Protein AF-A0A7C9CU55-F1 (afdb_monomer)

Radius of gyration: 25.23 Å; Cα contacts (8 Å, |Δi|>4): 53; chains: 1; bounding box: 34×39×75 Å

Structure (mmCIF, N/CA/C/O backbone):
data_AF-A0A7C9CU55-F1
#
_entry.id   AF-A0A7C9CU55-F1
#
loop_
_atom_site.group_PDB
_atom_site.id
_atom_site.type_symbol
_atom_site.label_atom_id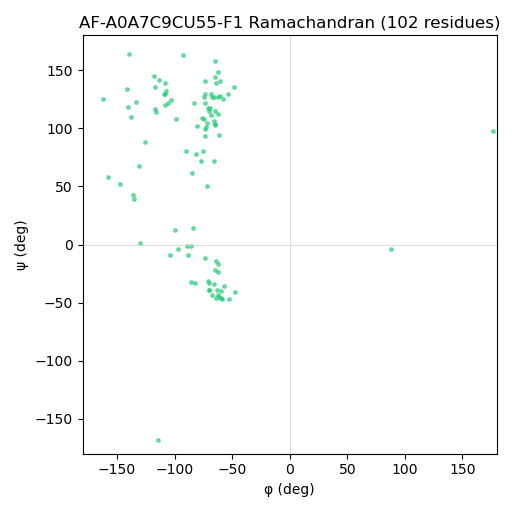
_atom_site.label_alt_id
_atom_site.label_comp_id
_atom_site.label_asym_id
_atom_site.label_entity_id
_atom_site.label_seq_id
_atom_site.pdbx_PDB_ins_code
_atom_site.Cartn_x
_atom_site.Cartn_y
_atom_site.Cartn_z
_atom_site.occupancy
_atom_site.B_iso_or_equiv
_atom_site.auth_seq_id
_atom_site.auth_comp_id
_atom_site.auth_asym_id
_atom_site.auth_atom_id
_atom_site.pdbx_PDB_model_num
ATOM 1 N N . LEU A 1 1 ? 3.688 19.192 -21.013 1.00 47.16 1 LEU A N 1
ATOM 2 C CA . LEU A 1 1 ? 3.707 18.083 -20.033 1.00 47.16 1 LEU A CA 1
ATOM 3 C C . LEU A 1 1 ? 4.562 18.507 -18.833 1.00 47.16 1 LEU A C 1
ATOM 5 O O . LEU A 1 1 ? 5.674 18.043 -18.668 1.00 47.16 1 LEU A O 1
ATOM 9 N N . LEU A 1 2 ? 4.086 19.498 -18.069 1.00 40.38 2 LEU A N 1
ATOM 10 C CA . LEU A 1 2 ? 4.814 20.139 -16.958 1.00 40.38 2 LEU A CA 1
ATOM 11 C C . LEU A 1 2 ? 3.812 20.564 -15.864 1.00 40.38 2 LEU A C 1
ATOM 13 O O . LEU A 1 2 ? 3.744 21.725 -15.485 1.00 40.38 2 LEU A O 1
ATOM 17 N N . ILE A 1 3 ? 2.962 19.639 -15.403 1.00 49.44 3 ILE A N 1
ATOM 18 C CA . ILE A 1 3 ? 2.002 19.909 -14.309 1.00 49.44 3 ILE A CA 1
ATOM 19 C C . ILE A 1 3 ? 1.982 18.742 -13.309 1.00 49.44 3 ILE A C 1
ATOM 21 O O . ILE A 1 3 ? 0.929 18.290 -12.885 1.00 49.44 3 ILE A O 1
ATOM 25 N N . PHE A 1 4 ? 3.151 18.208 -12.947 1.00 45.31 4 PHE A N 1
ATOM 26 C CA . PHE A 1 4 ? 3.226 17.163 -11.912 1.00 45.31 4 PHE A CA 1
ATOM 27 C C . PHE A 1 4 ? 4.259 17.416 -10.807 1.00 45.31 4 PHE A C 1
ATOM 29 O O . PHE A 1 4 ? 4.365 16.610 -9.892 1.00 45.31 4 PHE A O 1
ATOM 36 N N . PHE A 1 5 ? 4.981 18.543 -10.822 1.00 46.88 5 PHE A N 1
ATOM 37 C CA . PHE A 1 5 ? 6.149 18.718 -9.947 1.00 46.88 5 PHE A CA 1
ATOM 38 C C . PHE A 1 5 ? 5.946 19.540 -8.662 1.00 46.88 5 PHE A C 1
ATOM 40 O O . PHE A 1 5 ? 6.926 19.877 -8.005 1.00 46.88 5 PHE A O 1
ATOM 47 N N . THR A 1 6 ? 4.718 19.852 -8.238 1.00 49.09 6 THR A N 1
ATOM 48 C CA . THR A 1 6 ? 4.510 20.691 -7.037 1.00 49.09 6 THR A CA 1
ATOM 49 C C . THR A 1 6 ? 3.499 20.107 -6.055 1.00 49.09 6 THR A C 1
ATOM 51 O O . THR A 1 6 ? 2.441 20.684 -5.832 1.00 49.09 6 THR A O 1
ATOM 54 N N . LEU A 1 7 ? 3.835 18.980 -5.425 1.00 52.06 7 LEU A N 1
ATOM 55 C CA . LEU A 1 7 ? 3.203 18.547 -4.166 1.00 52.06 7 LEU A CA 1
ATOM 56 C C . LEU A 1 7 ? 4.245 18.042 -3.154 1.00 52.06 7 LEU A C 1
ATOM 58 O O . LEU A 1 7 ? 4.013 17.090 -2.416 1.00 52.06 7 LEU A O 1
ATOM 62 N N . LEU A 1 8 ? 5.403 18.703 -3.089 1.00 54.56 8 LEU A N 1
ATOM 63 C CA . LEU A 1 8 ? 6.389 18.471 -2.038 1.00 54.56 8 LEU A CA 1
ATOM 64 C C . LEU A 1 8 ? 6.740 19.791 -1.355 1.00 54.56 8 LEU A C 1
ATOM 66 O O . LEU A 1 8 ? 7.670 20.455 -1.777 1.00 54.56 8 LEU A O 1
ATOM 70 N N . THR A 1 9 ? 5.973 20.155 -0.323 1.00 48.66 9 THR A N 1
ATOM 71 C CA . THR A 1 9 ? 6.459 20.770 0.931 1.00 48.66 9 THR A CA 1
ATOM 72 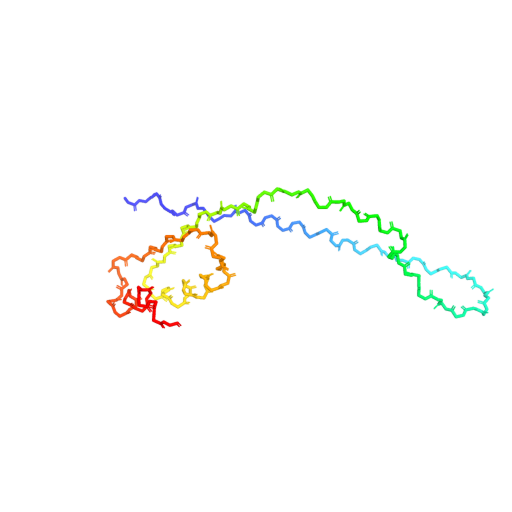C C . THR A 1 9 ? 5.266 21.121 1.817 1.00 48.66 9 THR A C 1
ATOM 74 O O . THR A 1 9 ? 4.665 22.176 1.652 1.00 48.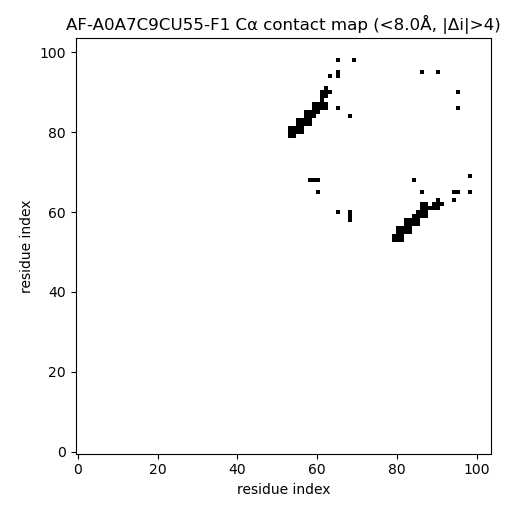66 9 THR A O 1
ATOM 77 N N . CYS A 1 10 ? 4.944 20.263 2.784 1.00 46.84 10 CYS A N 1
ATOM 78 C CA . CYS A 1 10 ? 4.303 20.667 4.041 1.00 46.84 10 CYS A CA 1
ATOM 79 C C . CYS A 1 10 ? 4.564 19.601 5.121 1.00 46.84 10 CYS A C 1
ATOM 81 O O . CYS A 1 10 ? 3.643 19.036 5.696 1.00 46.84 10 CYS A O 1
ATOM 83 N N . PHE A 1 11 ? 5.838 19.322 5.417 1.00 45.16 11 PHE A N 1
ATOM 84 C CA . PHE A 1 11 ? 6.213 18.710 6.696 1.00 45.16 11 PHE A CA 1
ATOM 85 C C . PHE A 1 11 ? 6.493 19.841 7.691 1.00 45.16 11 PHE A C 1
ATOM 87 O O . PHE A 1 11 ? 7.628 20.256 7.904 1.00 45.16 11 PHE A O 1
ATOM 94 N N . ASN A 1 12 ? 5.430 20.402 8.268 1.00 47.88 12 ASN A N 1
ATOM 95 C CA . ASN A 1 12 ? 5.548 21.330 9.390 1.00 47.88 12 ASN A CA 1
ATOM 96 C C . ASN A 1 12 ? 5.720 20.490 10.668 1.00 47.88 12 ASN A C 1
ATOM 98 O O . ASN A 1 12 ? 4.763 20.242 11.401 1.00 47.88 12 ASN A O 1
ATOM 102 N N . SER A 1 13 ? 6.931 19.974 10.901 1.00 49.75 13 SER A N 1
ATOM 103 C CA . SER A 1 13 ? 7.260 19.244 12.131 1.00 49.75 13 SER A CA 1
ATOM 104 C C . SER A 1 13 ? 7.424 20.237 13.279 1.00 49.75 13 SER A C 1
ATOM 106 O O . SER A 1 13 ? 8.532 20.625 13.645 1.00 49.75 13 SER A O 1
ATOM 108 N N . LYS A 1 14 ? 6.309 20.684 13.859 1.00 55.34 14 LYS A N 1
ATOM 109 C CA . LYS A 1 14 ? 6.327 21.328 15.174 1.00 55.34 14 LYS A CA 1
ATOM 110 C C . LYS A 1 14 ? 6.552 20.229 16.209 1.00 55.34 14 LYS A C 1
ATOM 112 O O . LYS A 1 14 ? 5.600 19.588 16.633 1.00 55.34 14 LYS A O 1
ATOM 117 N N . ASN A 1 15 ? 7.804 19.989 16.594 1.00 58.94 15 ASN A N 1
ATOM 118 C CA . ASN A 1 15 ? 8.126 19.126 17.730 1.00 58.94 15 ASN A CA 1
ATOM 119 C C . ASN A 1 15 ? 7.700 19.849 19.023 1.00 58.94 15 ASN A C 1
ATOM 121 O O . ASN A 1 15 ? 8.310 20.867 19.347 1.00 58.94 15 ASN A O 1
ATOM 125 N N . PRO A 1 16 ? 6.713 19.365 19.801 1.00 51.81 16 PRO A N 1
ATOM 126 C CA . PRO A 1 16 ? 6.273 20.050 21.017 1.00 51.81 16 PRO A CA 1
ATOM 127 C C . PRO A 1 16 ? 7.140 19.720 22.246 1.00 51.81 16 PRO A C 1
ATOM 129 O O . PRO A 1 16 ? 6.754 20.010 23.373 1.00 51.81 16 PRO A O 1
ATOM 132 N N . PHE A 1 17 ? 8.318 19.114 22.072 1.00 50.84 17 PHE A N 1
ATOM 133 C CA . PHE A 1 17 ? 9.160 18.678 23.189 1.00 50.84 17 PHE A CA 1
ATOM 134 C C . PHE A 1 17 ? 10.063 19.808 23.711 1.00 50.84 17 PHE A C 1
ATOM 136 O O . PHE A 1 17 ? 11.292 19.725 23.692 1.00 50.84 17 PHE A O 1
ATOM 143 N N . SER A 1 18 ? 9.454 20.891 24.199 1.00 53.38 18 SER A N 1
ATOM 144 C CA . SER A 1 18 ? 10.149 21.857 25.050 1.00 53.38 18 SER A CA 1
ATOM 145 C C . SER A 1 18 ? 10.389 21.211 26.416 1.00 53.38 18 SER A C 1
ATOM 147 O O . SER A 1 18 ? 9.463 21.051 27.211 1.00 53.38 18 SER A O 1
ATOM 149 N N . LYS A 1 19 ? 11.632 20.802 26.679 1.00 52.84 19 LYS A N 1
ATOM 150 C CA . LYS A 1 19 ? 12.069 20.298 27.985 1.00 52.84 19 LYS A CA 1
ATOM 151 C C . LYS A 1 19 ? 11.978 21.437 29.003 1.00 52.84 19 LYS A C 1
ATOM 153 O O . LYS A 1 19 ? 12.822 22.328 29.004 1.00 52.84 19 LYS A O 1
ATOM 158 N N . THR A 1 20 ? 10.961 21.430 29.858 1.00 59.09 20 THR A N 1
ATOM 159 C CA . THR A 1 20 ? 10.953 22.282 31.049 1.00 59.09 20 THR A CA 1
ATOM 160 C C . THR A 1 20 ? 11.941 21.699 32.068 1.00 59.09 20 THR A C 1
ATOM 162 O O . THR A 1 20 ? 11.906 20.495 32.333 1.00 59.09 20 THR A O 1
ATOM 165 N N . PRO A 1 21 ? 12.864 22.497 32.632 1.00 55.09 21 PRO A N 1
ATOM 166 C CA . PRO A 1 21 ? 13.753 22.008 33.675 1.00 55.09 21 PRO A CA 1
ATOM 167 C C . PRO A 1 21 ? 12.948 21.786 34.962 1.00 55.09 21 PRO A C 1
ATOM 169 O O . PRO A 1 21 ? 12.383 22.720 35.532 1.00 55.09 21 PRO A O 1
ATOM 172 N N . LEU A 1 22 ? 12.886 20.533 35.416 1.00 54.00 22 LEU A N 1
ATOM 173 C CA . LEU A 1 22 ? 12.304 20.167 36.705 1.00 54.00 22 LEU A CA 1
ATOM 174 C C . LEU A 1 22 ? 13.211 20.692 37.828 1.00 54.00 22 LEU A C 1
ATOM 176 O O . LEU A 1 22 ? 14.372 20.303 37.941 1.00 54.00 22 LEU A O 1
ATOM 180 N N . LYS A 1 23 ? 12.676 21.594 38.657 1.00 54.62 23 LYS A N 1
ATOM 181 C CA . LYS A 1 23 ? 13.320 22.083 39.884 1.00 54.62 23 LYS A CA 1
ATOM 182 C C . LYS A 1 23 ? 13.380 20.937 40.910 1.00 54.62 23 LYS A C 1
ATOM 184 O O . LYS A 1 23 ? 12.333 20.344 41.177 1.00 54.62 23 LYS A O 1
ATOM 189 N N . PRO A 1 24 ? 14.534 20.627 41.525 1.00 47.88 24 PRO A N 1
ATOM 190 C CA . PRO A 1 24 ? 14.578 19.640 42.594 1.00 47.88 24 PRO A CA 1
ATOM 191 C C . PRO A 1 24 ? 13.963 20.231 43.870 1.00 47.88 24 PRO A C 1
ATOM 193 O O . PRO A 1 24 ? 14.401 21.264 44.371 1.00 47.88 24 PRO A O 1
ATOM 196 N N . SER A 1 25 ? 12.924 19.572 44.383 1.00 51.69 25 SER A N 1
ATOM 197 C CA . SER A 1 25 ? 12.345 19.852 45.696 1.00 51.69 25 SER A CA 1
ATOM 198 C C . SER A 1 25 ? 13.259 19.271 46.772 1.00 51.69 25 SER A C 1
ATOM 200 O O . SER A 1 25 ? 13.328 18.055 46.939 1.00 51.69 25 SER A O 1
ATOM 202 N N . SER A 1 26 ? 13.950 20.127 47.521 1.00 54.66 26 SER A N 1
ATOM 203 C CA . SER A 1 26 ? 14.623 19.739 48.758 1.00 54.66 26 SER A CA 1
ATOM 204 C C . SER A 1 26 ? 13.57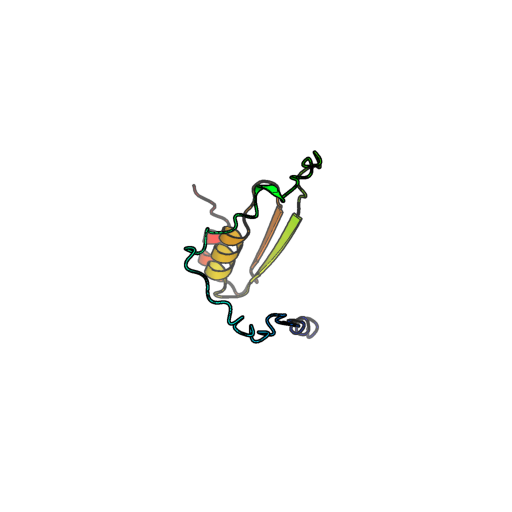5 19.502 49.848 1.00 54.66 26 SER A C 1
ATOM 206 O O . SER A 1 26 ? 13.063 20.449 50.442 1.00 54.66 26 SER A O 1
ATOM 208 N N . SER A 1 27 ? 13.245 18.239 50.115 1.00 49.69 27 SER A N 1
ATOM 209 C CA . SER A 1 27 ? 12.525 17.848 51.327 1.00 49.69 27 SER A CA 1
ATOM 210 C C . SER A 1 27 ? 13.136 16.574 51.896 1.00 49.69 27 SER A C 1
ATOM 212 O O . SER A 1 27 ? 13.057 15.489 51.324 1.00 49.69 27 SER A O 1
ATOM 214 N N . THR A 1 28 ? 13.803 16.759 53.027 1.00 49.03 28 THR A N 1
ATOM 215 C CA . THR A 1 28 ? 14.318 15.743 53.935 1.00 49.03 28 THR A CA 1
ATOM 216 C C . THR A 1 28 ? 13.167 14.953 54.558 1.00 49.03 28 THR A C 1
ATOM 218 O O . THR A 1 28 ? 12.535 15.430 55.496 1.00 49.03 28 THR A O 1
ATOM 221 N N . HIS A 1 29 ? 12.916 13.736 54.076 1.00 47.78 29 HIS A N 1
ATOM 222 C CA . HIS A 1 29 ? 12.355 12.649 54.883 1.00 47.78 29 HIS A CA 1
ATOM 223 C C . HIS A 1 29 ? 12.611 11.313 54.177 1.00 47.78 29 HIS A C 1
ATOM 225 O O . HIS A 1 29 ? 12.225 11.132 53.025 1.00 47.78 29 HIS A O 1
ATOM 231 N N . ASN A 1 30 ? 13.234 10.362 54.873 1.00 49.03 30 ASN A N 1
ATOM 232 C CA . ASN A 1 30 ? 13.441 8.996 54.395 1.00 49.03 30 ASN A CA 1
ATOM 233 C C . ASN A 1 30 ? 12.083 8.318 54.161 1.00 49.03 30 ASN A C 1
ATOM 235 O O . ASN A 1 30 ? 11.472 7.800 55.093 1.00 49.03 30 ASN A O 1
ATOM 239 N N . LYS A 1 31 ? 11.578 8.365 52.931 1.00 51.31 31 LYS A N 1
ATOM 240 C CA . LYS A 1 31 ? 10.544 7.474 52.401 1.00 51.31 31 LYS A CA 1
ATOM 241 C C . LYS A 1 31 ? 10.956 7.167 50.972 1.00 51.31 31 LYS A C 1
ATOM 243 O O . LYS A 1 31 ? 11.116 8.077 50.163 1.00 51.31 31 LYS A O 1
ATOM 248 N N . SER A 1 32 ? 11.197 5.893 50.693 1.00 56.84 32 SER A N 1
ATOM 249 C CA . SER A 1 32 ? 11.426 5.404 49.338 1.00 56.84 32 SER A CA 1
ATOM 250 C C . SER A 1 32 ? 10.338 5.955 48.400 1.00 56.84 32 SER A C 1
ATOM 252 O O . SER A 1 32 ? 9.162 5.966 48.781 1.00 56.84 32 SER A O 1
ATOM 254 N N . PRO A 1 33 ? 10.691 6.450 47.200 1.00 64.38 33 PRO A N 1
ATOM 255 C CA . PRO A 1 33 ? 9.698 6.920 46.248 1.00 64.38 33 PRO A CA 1
ATOM 256 C C . PRO A 1 33 ? 8.873 5.715 45.799 1.00 64.38 33 PRO A C 1
ATOM 258 O O . PRO A 1 33 ? 9.347 4.852 45.062 1.00 64.38 33 PRO A O 1
ATOM 261 N N . THR A 1 34 ? 7.637 5.626 46.285 1.00 69.19 34 THR A N 1
ATOM 262 C CA . THR A 1 34 ? 6.667 4.677 45.747 1.00 69.19 34 THR A CA 1
ATOM 263 C C . THR A 1 34 ? 6.332 5.127 44.324 1.00 69.19 34 THR A C 1
ATOM 265 O O . THR A 1 34 ? 6.010 6.301 44.123 1.00 69.19 34 THR A O 1
ATOM 268 N N . PRO A 1 35 ? 6.443 4.251 43.311 1.00 72.25 35 PRO A N 1
ATOM 269 C CA . PRO A 1 35 ? 6.071 4.613 41.952 1.00 72.25 35 PRO A CA 1
ATOM 270 C C . PRO A 1 35 ? 4.578 4.953 41.929 1.00 72.25 35 PRO A C 1
ATOM 272 O O . PRO A 1 35 ? 3.720 4.104 42.169 1.00 72.25 35 PRO A O 1
ATOM 275 N N . GLN A 1 36 ? 4.266 6.226 41.687 1.00 75.56 36 GLN A N 1
ATOM 276 C CA . GLN A 1 36 ? 2.893 6.703 41.604 1.00 75.56 36 GLN A CA 1
ATOM 277 C C . GLN A 1 36 ? 2.280 6.233 40.286 1.00 75.56 36 GLN A C 1
ATOM 279 O O . GLN A 1 36 ? 2.487 6.823 39.227 1.00 75.56 36 GLN A O 1
ATOM 284 N N . PHE A 1 37 ? 1.514 5.156 40.364 1.00 79.19 37 PHE A N 1
ATOM 285 C CA . PHE A 1 37 ? 0.845 4.572 39.218 1.00 79.19 37 PHE A CA 1
ATOM 286 C C . PHE A 1 37 ? -0.473 5.296 38.931 1.00 79.19 37 PHE A C 1
ATOM 288 O O . PHE A 1 37 ? -1.347 5.400 39.793 1.00 79.19 37 PHE A O 1
ATOM 295 N N . VAL A 1 38 ? -0.607 5.842 37.722 1.00 84.56 38 VAL A N 1
ATOM 296 C CA . VAL A 1 38 ? -1.747 6.689 37.325 1.00 84.56 38 VAL A CA 1
ATOM 297 C C . VAL A 1 38 ? -2.926 5.907 36.743 1.00 84.56 38 VAL A C 1
ATOM 299 O O . VAL A 1 38 ? -3.948 6.518 36.435 1.00 84.56 38 VAL A O 1
ATOM 302 N N . GLU A 1 39 ? -2.830 4.579 36.618 1.00 77.75 39 GLU A N 1
ATOM 303 C CA . GLU A 1 39 ? -3.912 3.747 36.063 1.00 77.75 39 GLU A CA 1
ATOM 304 C C . GLU A 1 39 ? -5.227 3.909 36.829 1.00 77.75 39 GLU A C 1
ATOM 306 O O . GLU A 1 39 ? -6.286 4.008 36.219 1.00 77.75 39 GLU A O 1
ATOM 311 N N . SER A 1 40 ? -5.164 4.082 38.153 1.00 76.38 40 SER A N 1
ATOM 312 C CA . SER A 1 40 ? -6.338 4.325 39.006 1.00 76.38 40 SER A CA 1
ATOM 313 C C . SER A 1 40 ? -7.076 5.640 38.712 1.00 76.38 40 SER A C 1
ATOM 315 O O . SER A 1 40 ? -8.202 5.833 39.168 1.00 76.38 40 SER A O 1
ATOM 317 N N . LYS A 1 41 ? -6.463 6.554 37.950 1.00 80.50 41 LYS A N 1
ATOM 318 C CA . LYS A 1 41 ? -7.058 7.827 37.516 1.00 80.50 41 LYS A CA 1
ATOM 319 C C . LYS A 1 41 ? -7.494 7.810 36.048 1.00 80.50 41 LYS A C 1
ATOM 321 O O . LYS A 1 41 ? -8.164 8.750 35.617 1.00 80.50 41 LYS A O 1
ATOM 326 N N . MET A 1 42 ? -7.151 6.772 35.281 1.00 80.50 42 MET A N 1
ATOM 327 C CA . MET A 1 42 ? -7.599 6.628 33.897 1.00 80.50 42 MET A CA 1
ATOM 328 C C . MET A 1 42 ? -9.022 6.072 33.864 1.00 80.50 42 MET A C 1
ATOM 330 O O . MET A 1 42 ? -9.259 4.880 34.031 1.00 80.50 42 MET A O 1
ATOM 334 N N . LYS A 1 43 ? -9.994 6.952 33.620 1.00 81.19 43 LYS A N 1
ATOM 335 C CA . LYS A 1 43 ? -11.353 6.535 33.272 1.00 81.19 43 LYS A CA 1
ATOM 336 C C . LYS A 1 43 ? -11.339 6.039 31.828 1.00 81.19 43 LYS A C 1
ATOM 338 O O . LYS A 1 43 ? -11.195 6.840 30.907 1.00 81.19 43 LYS A O 1
ATOM 343 N N . ILE A 1 44 ? -11.470 4.730 31.633 1.00 77.00 44 ILE A N 1
ATOM 344 C CA . ILE A 1 44 ? -11.643 4.139 30.305 1.00 77.00 44 ILE A CA 1
ATOM 345 C C . ILE A 1 44 ? -13.024 4.577 29.806 1.00 77.00 44 ILE A C 1
ATOM 347 O O . ILE A 1 44 ? -14.045 4.196 30.378 1.00 77.00 44 ILE A O 1
ATOM 351 N N . SER A 1 45 ? -13.065 5.428 28.780 1.00 77.38 45 SER A N 1
ATOM 352 C CA . SER A 1 45 ? -14.322 5.728 28.092 1.00 77.38 45 SER A CA 1
ATOM 353 C C . SER A 1 45 ? -14.831 4.445 27.436 1.00 77.38 45 SER A C 1
ATOM 355 O O . SER A 1 45 ? -14.017 3.732 26.840 1.00 77.38 45 SER A O 1
ATOM 357 N N . PRO A 1 46 ? -16.142 4.147 27.483 1.00 75.44 46 PRO A N 1
ATOM 358 C CA . PRO A 1 46 ? -16.690 3.075 26.668 1.00 75.44 46 PRO A CA 1
ATOM 359 C C . PRO A 1 46 ? -16.302 3.327 25.209 1.00 75.44 46 PRO A C 1
ATOM 361 O O . PRO A 1 46 ? -16.454 4.439 24.692 1.00 75.44 46 PRO A O 1
ATOM 364 N N . THR A 1 47 ? -15.743 2.308 24.564 1.00 71.25 47 THR A N 1
ATOM 365 C CA . THR A 1 47 ? -15.469 2.334 23.131 1.00 71.25 47 THR A CA 1
ATOM 366 C C . THR A 1 47 ? -16.805 2.403 22.407 1.00 71.25 47 THR A C 1
ATOM 368 O O . THR A 1 47 ? -17.616 1.486 22.505 1.00 71.25 47 THR A O 1
ATOM 371 N N . LEU A 1 48 ? -17.062 3.511 21.714 1.00 72.69 48 LEU A N 1
ATOM 372 C CA . LEU A 1 48 ? -18.223 3.640 20.843 1.00 72.69 48 LEU A CA 1
ATOM 373 C C . LEU A 1 48 ? -18.100 2.589 19.727 1.00 72.69 48 LEU A C 1
ATOM 375 O O . LEU A 1 48 ? -17.064 2.531 19.064 1.00 72.69 48 LEU A O 1
ATOM 379 N N . ASN A 1 49 ? -19.139 1.771 19.526 1.00 74.88 49 ASN A N 1
ATOM 380 C CA . ASN A 1 49 ? -19.203 0.706 18.511 1.00 74.88 49 ASN A CA 1
ATOM 381 C C . ASN A 1 49 ? -19.331 1.271 17.082 1.00 74.88 49 ASN A C 1
ATOM 383 O O . ASN A 1 49 ? -20.227 0.900 16.326 1.00 74.88 49 ASN A O 1
ATOM 387 N N . ASN A 1 50 ? -18.465 2.211 16.713 1.00 78.00 50 ASN A N 1
ATOM 388 C CA . ASN A 1 50 ? -18.420 2.738 15.361 1.00 78.00 50 ASN A CA 1
ATOM 389 C C . ASN A 1 50 ? -17.788 1.703 14.423 1.00 78.00 50 ASN A C 1
ATOM 391 O O . ASN A 1 50 ? -16.801 1.062 14.796 1.00 78.00 50 ASN A O 1
ATOM 395 N N . PRO A 1 51 ? -18.308 1.555 13.194 1.00 81.69 51 PRO A N 1
ATOM 396 C CA . PRO A 1 51 ? -17.669 0.715 12.195 1.00 81.69 51 PRO A CA 1
ATOM 397 C C . PRO A 1 51 ? -16.258 1.235 11.894 1.00 81.69 51 PRO A C 1
ATOM 399 O O . PRO A 1 51 ? -16.031 2.444 11.807 1.00 81.69 51 PRO A O 1
ATOM 402 N N . VAL A 1 52 ? -15.308 0.313 11.724 1.00 83.88 52 VAL A N 1
ATOM 403 C CA . VAL A 1 52 ? -13.921 0.649 11.373 1.00 83.88 52 VAL A CA 1
ATOM 404 C C . VAL A 1 52 ? -13.911 1.387 10.024 1.00 83.88 52 VAL A C 1
ATOM 406 O O . VAL A 1 52 ? -14.497 0.884 9.059 1.00 83.88 52 VAL A O 1
ATOM 409 N N . PRO A 1 53 ? -13.269 2.565 9.922 1.00 87.19 53 PRO A N 1
ATOM 410 C CA . PRO A 1 53 ? -13.221 3.318 8.676 1.00 87.19 53 PRO A CA 1
ATOM 411 C C . PRO A 1 53 ? -12.444 2.556 7.596 1.00 87.19 53 PRO A C 1
ATOM 413 O O . PRO A 1 53 ? -11.448 1.889 7.874 1.00 87.19 53 PRO A O 1
ATOM 416 N N . ARG A 1 54 ? -12.898 2.683 6.346 1.00 92.44 54 ARG A N 1
ATOM 417 C CA . ARG A 1 54 ? -12.265 2.093 5.160 1.00 92.44 54 ARG A CA 1
ATOM 418 C C . ARG A 1 54 ? -11.631 3.204 4.339 1.00 92.44 54 ARG A C 1
ATOM 420 O O . ARG A 1 54 ? -12.298 4.191 4.039 1.00 92.44 54 ARG A O 1
ATOM 427 N N . ILE A 1 55 ? -10.363 3.042 3.982 1.00 93.56 55 ILE A N 1
ATOM 428 C CA . ILE A 1 55 ? -9.590 4.047 3.242 1.00 93.56 55 ILE A CA 1
ATOM 429 C C . ILE A 1 55 ? -9.161 3.458 1.894 1.00 93.56 55 ILE A C 1
ATOM 431 O O . ILE A 1 55 ? -8.883 2.261 1.791 1.00 93.56 55 ILE A O 1
ATOM 435 N N . ALA A 1 56 ? -9.117 4.300 0.862 1.00 94.69 56 ALA A N 1
ATOM 436 C CA . ALA A 1 56 ? -8.558 3.968 -0.442 1.00 94.69 56 ALA A CA 1
ATOM 437 C C . ALA A 1 56 ? -7.215 4.688 -0.639 1.00 94.69 56 ALA A C 1
ATOM 439 O O . ALA A 1 56 ? -7.116 5.892 -0.402 1.00 94.69 56 ALA A O 1
ATOM 440 N N . TYR A 1 57 ? -6.197 3.949 -1.078 1.00 92.81 57 TYR A N 1
ATOM 441 C CA . TYR A 1 57 ? -4.844 4.446 -1.323 1.00 92.81 57 TYR A CA 1
ATOM 442 C C . TYR A 1 57 ? -4.478 4.312 -2.800 1.00 92.81 57 TYR A C 1
ATOM 444 O O . TYR A 1 57 ? -4.684 3.257 -3.399 1.00 92.81 57 TYR A O 1
ATOM 452 N N . LEU A 1 58 ? -3.876 5.362 -3.356 1.00 92.62 58 LEU A N 1
ATOM 453 C CA . LEU A 1 58 ? -3.177 5.325 -4.637 1.00 92.62 58 LEU A CA 1
ATOM 454 C C . LEU A 1 58 ? -1.676 5.420 -4.358 1.00 92.62 58 LEU A C 1
ATOM 456 O O . LEU A 1 58 ? -1.224 6.400 -3.768 1.00 92.62 58 LEU A O 1
ATOM 460 N N . ILE A 1 59 ? -0.920 4.404 -4.767 1.00 89.81 59 ILE A N 1
ATOM 461 C CA . ILE A 1 59 ? 0.538 4.369 -4.639 1.00 89.81 59 ILE A CA 1
ATOM 462 C C . ILE A 1 59 ? 1.116 4.346 -6.052 1.00 89.81 59 ILE A C 1
ATOM 464 O O . ILE A 1 59 ? 0.918 3.380 -6.791 1.00 89.81 59 ILE A O 1
ATOM 468 N N . SER A 1 60 ? 1.811 5.419 -6.419 1.00 89.75 60 SER A N 1
ATOM 469 C CA . SER A 1 60 ? 2.416 5.584 -7.740 1.00 89.75 60 SER A CA 1
ATOM 470 C C . SER A 1 60 ? 3.932 5.460 -7.654 1.00 89.75 60 SER A C 1
ATOM 472 O O . SER A 1 60 ? 4.541 6.000 -6.732 1.00 89.75 60 SER A O 1
ATOM 474 N N . GLY A 1 61 ? 4.528 4.777 -8.624 1.00 86.88 61 GLY A N 1
ATOM 475 C CA . GLY A 1 61 ? 5.970 4.624 -8.770 1.00 86.88 61 GLY A CA 1
ATOM 476 C C . GLY A 1 61 ? 6.406 4.719 -10.227 1.00 86.88 61 GLY A C 1
ATOM 477 O O . GLY A 1 61 ? 5.599 4.609 -11.155 1.00 86.88 61 GLY A O 1
ATOM 478 N N . SER A 1 62 ? 7.700 4.930 -10.406 1.00 82.56 62 SER A N 1
ATOM 479 C CA . SER A 1 62 ? 8.392 4.989 -11.690 1.00 82.56 62 SER A CA 1
ATOM 480 C C . SER A 1 62 ? 9.378 3.818 -11.818 1.00 82.56 62 SER A C 1
ATOM 482 O O . SER A 1 62 ? 9.326 2.858 -11.043 1.00 82.56 62 SER A O 1
ATOM 484 N N . ARG A 1 63 ? 10.264 3.846 -12.818 1.00 81.81 63 ARG A N 1
ATOM 485 C CA . ARG A 1 63 ? 11.250 2.781 -13.046 1.00 81.81 63 ARG A CA 1
ATOM 486 C C . ARG A 1 63 ? 12.145 2.569 -11.816 1.00 81.81 63 ARG A C 1
ATOM 488 O O . ARG A 1 63 ? 12.816 3.501 -11.384 1.00 81.81 63 ARG A O 1
ATOM 495 N N . GLY A 1 64 ? 12.216 1.334 -11.312 1.00 83.38 64 GLY A N 1
ATOM 496 C CA . GLY A 1 64 ? 13.038 0.968 -10.152 1.00 83.38 64 GLY A CA 1
ATOM 497 C C . GLY A 1 64 ? 12.348 1.140 -8.793 1.00 83.38 64 GLY A C 1
ATOM 498 O O . GLY A 1 64 ? 12.913 0.745 -7.773 1.00 83.38 64 GLY A O 1
ATOM 499 N N . ASP A 1 65 ? 11.116 1.660 -8.751 1.00 84.94 65 ASP A N 1
ATOM 500 C CA . ASP A 1 65 ? 10.364 1.845 -7.501 1.00 84.94 65 ASP A CA 1
ATOM 501 C C . ASP A 1 65 ? 9.571 0.597 -7.067 1.00 84.94 65 ASP A C 1
ATOM 503 O O . ASP A 1 65 ? 8.931 0.619 -6.013 1.00 84.94 65 ASP A O 1
ATOM 507 N N . GLY A 1 66 ? 9.602 -0.504 -7.829 1.00 84.00 66 GLY A N 1
ATOM 508 C CA . GLY A 1 66 ? 8.789 -1.700 -7.565 1.00 84.00 66 GLY A CA 1
ATOM 509 C C . GLY A 1 66 ? 8.934 -2.252 -6.139 1.00 84.00 66 GLY A C 1
ATOM 510 O O . GLY A 1 66 ? 7.939 -2.476 -5.443 1.00 84.00 66 GLY A O 1
ATOM 511 N N . GLU A 1 67 ? 10.169 -2.383 -5.646 1.00 84.69 67 GLU A N 1
ATOM 512 C CA . GLU A 1 67 ? 10.440 -2.883 -4.288 1.00 84.69 67 GLU A CA 1
ATOM 513 C C . GLU A 1 67 ? 10.013 -1.878 -3.201 1.00 84.69 67 GLU A C 1
ATOM 515 O O . GLU A 1 67 ? 9.535 -2.262 -2.127 1.00 84.69 67 GLU A O 1
ATOM 520 N N . SER A 1 68 ? 10.120 -0.578 -3.489 1.00 86.50 68 SER A N 1
ATOM 521 C CA . SER A 1 68 ? 9.645 0.492 -2.604 1.00 86.50 68 SER A CA 1
ATOM 522 C C . SER A 1 68 ? 8.116 0.483 -2.493 1.00 86.50 68 SER A C 1
ATOM 524 O O . SER A 1 68 ? 7.570 0.539 -1.386 1.00 86.50 68 SER A O 1
ATOM 526 N N . LEU A 1 69 ? 7.413 0.308 -3.617 1.00 88.44 69 LEU A N 1
ATOM 527 C CA . LEU A 1 69 ? 5.957 0.142 -3.668 1.00 88.44 69 LEU A CA 1
ATOM 528 C C . LEU A 1 69 ? 5.513 -1.075 -2.860 1.00 88.44 69 LEU A C 1
ATOM 530 O O . LEU A 1 69 ? 4.604 -0.973 -2.034 1.00 88.44 69 LEU A O 1
ATOM 534 N N . LYS A 1 70 ? 6.192 -2.211 -3.035 1.00 86.12 70 LYS A N 1
ATOM 535 C CA . LYS A 1 70 ? 5.908 -3.450 -2.301 1.00 86.12 70 LYS A CA 1
ATOM 536 C C . LYS A 1 70 ? 6.104 -3.278 -0.797 1.00 86.12 70 LYS A C 1
ATOM 538 O O . LYS A 1 70 ? 5.254 -3.698 -0.010 1.00 86.12 70 LYS A O 1
ATOM 543 N N . ARG A 1 71 ? 7.199 -2.637 -0.380 1.00 90.06 71 ARG A N 1
ATOM 544 C CA . ARG A 1 71 ? 7.466 -2.327 1.033 1.00 90.06 71 ARG A CA 1
ATOM 545 C C . ARG A 1 71 ? 6.399 -1.399 1.611 1.00 90.06 71 ARG A C 1
ATOM 547 O O . ARG A 1 71 ? 5.911 -1.650 2.711 1.00 90.06 71 ARG A O 1
ATOM 554 N N . THR A 1 72 ? 6.013 -0.374 0.858 1.00 91.19 72 THR A N 1
ATOM 555 C CA . THR A 1 72 ? 4.986 0.597 1.258 1.00 91.19 72 THR A CA 1
A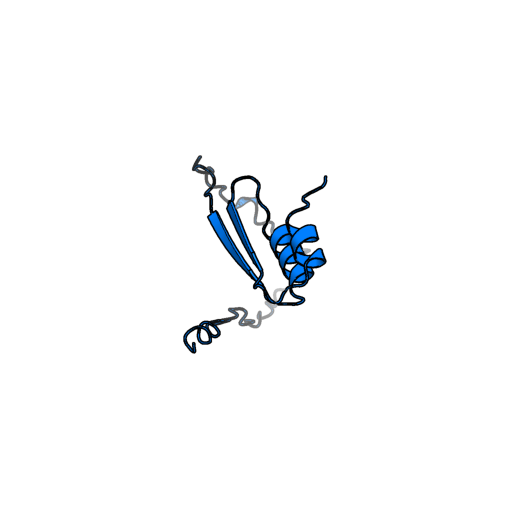TOM 556 C C . THR A 1 72 ? 3.627 -0.075 1.415 1.00 91.19 72 THR A C 1
ATOM 558 O O . THR A 1 72 ? 2.976 0.096 2.443 1.00 91.19 72 THR A O 1
ATOM 561 N N . LEU A 1 73 ? 3.224 -0.910 0.454 1.00 90.50 73 LEU A N 1
ATOM 562 C CA . LEU A 1 73 ? 1.984 -1.676 0.542 1.00 90.50 73 LEU A CA 1
ATOM 563 C C . 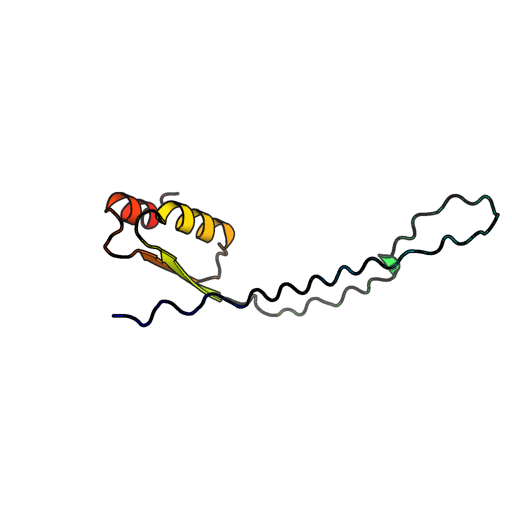LEU A 1 73 ? 1.973 -2.574 1.782 1.00 90.50 73 LEU A C 1
ATOM 565 O O . LEU A 1 73 ? 0.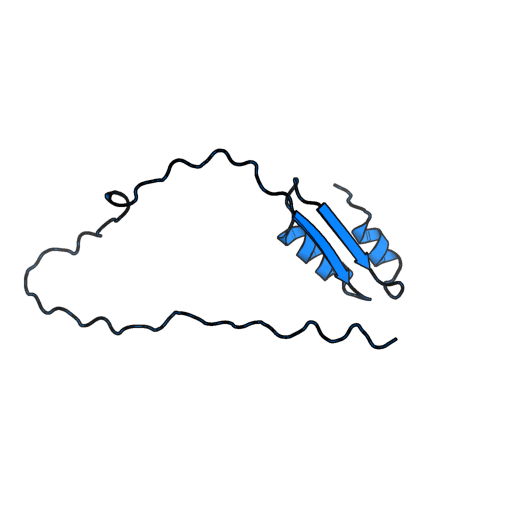995 -2.560 2.520 1.00 90.50 73 LEU A O 1
ATOM 569 N N . LYS A 1 74 ? 3.062 -3.310 2.045 1.00 90.00 74 LYS A N 1
ATOM 570 C CA . LYS A 1 74 ? 3.182 -4.167 3.237 1.00 90.00 74 LYS A CA 1
ATOM 571 C C . LYS A 1 74 ? 3.051 -3.377 4.540 1.00 90.00 74 LYS A C 1
ATOM 573 O O . LYS A 1 74 ? 2.409 -3.856 5.466 1.00 90.00 74 LYS A O 1
ATOM 578 N N . ALA A 1 75 ? 3.631 -2.180 4.608 1.00 92.62 75 ALA A N 1
ATOM 579 C CA . ALA A 1 75 ? 3.552 -1.325 5.791 1.00 92.62 75 ALA A CA 1
ATOM 580 C C . ALA A 1 75 ? 2.150 -0.726 6.009 1.00 92.62 75 ALA A C 1
ATOM 582 O O . ALA A 1 75 ? 1.753 -0.501 7.149 1.00 92.62 75 ALA A O 1
ATOM 583 N N . LEU A 1 76 ? 1.403 -0.471 4.929 1.00 90.69 76 LEU A N 1
ATOM 584 C CA . LEU A 1 76 ? 0.072 0.144 4.969 1.00 90.69 76 LEU A CA 1
ATOM 585 C C . LEU A 1 76 ? -1.082 -0.869 4.919 1.00 90.69 76 LEU A C 1
ATOM 587 O O . LEU A 1 76 ? -2.243 -0.452 4.951 1.00 90.69 76 LEU A O 1
ATOM 591 N N . TYR A 1 77 ? -0.801 -2.167 4.775 1.00 90.75 77 TYR A N 1
ATOM 592 C CA . TYR A 1 77 ? -1.817 -3.171 4.465 1.00 90.75 77 TYR A CA 1
ATOM 593 C C . TYR A 1 77 ? -2.834 -3.348 5.596 1.00 90.75 77 TYR A C 1
ATOM 595 O O . TYR A 1 77 ? -2.491 -3.658 6.735 1.00 90.75 77 TYR A O 1
ATOM 603 N N . HIS A 1 78 ? -4.109 -3.231 5.240 1.00 92.25 78 HIS A N 1
ATOM 604 C CA . HIS A 1 78 ? -5.247 -3.558 6.079 1.00 92.25 78 HIS A CA 1
ATOM 605 C C . HIS A 1 78 ? -6.330 -4.221 5.212 1.00 92.25 78 HIS A C 1
ATOM 607 O O . HIS A 1 78 ? -6.659 -3.694 4.147 1.00 92.25 78 HIS A O 1
ATOM 613 N N . PRO A 1 79 ? -6.933 -5.343 5.647 1.00 90.62 79 PRO A N 1
ATOM 614 C CA . PRO A 1 79 ? -7.846 -6.136 4.815 1.00 90.62 79 PRO A CA 1
ATOM 615 C C . PRO A 1 79 ? -9.113 -5.390 4.371 1.00 90.62 79 PRO A C 1
ATOM 617 O O . PRO A 1 79 ? -9.712 -5.749 3.364 1.00 90.62 79 PRO A O 1
ATOM 620 N N . LEU A 1 80 ? -9.532 -4.358 5.109 1.00 92.00 80 LEU A N 1
ATOM 621 C CA . LEU A 1 80 ? -10.741 -3.582 4.796 1.00 92.00 80 LEU A CA 1
ATOM 622 C C . LEU A 1 80 ? -10.496 -2.393 3.849 1.00 92.00 80 LEU A C 1
ATOM 624 O O . LEU A 1 80 ? -11.463 -1.766 3.395 1.00 92.00 80 LEU A O 1
ATOM 628 N N . ASN A 1 81 ? -9.227 -2.082 3.569 1.00 93.94 81 ASN A N 1
ATOM 629 C CA . ASN A 1 81 ? -8.812 -0.947 2.750 1.00 93.94 81 ASN A CA 1
ATOM 630 C C . ASN A 1 81 ? -8.650 -1.339 1.276 1.00 93.94 81 ASN A C 1
ATOM 632 O O . ASN A 1 81 ? -8.560 -2.516 0.925 1.00 93.94 81 ASN A O 1
ATOM 636 N N . GLN A 1 82 ? -8.622 -0.334 0.406 1.00 93.62 82 GLN A N 1
ATOM 637 C CA . GLN A 1 82 ? -8.455 -0.498 -1.038 1.00 93.62 82 GLN A CA 1
ATOM 638 C C . GLN A 1 82 ? -7.124 0.106 -1.489 1.00 93.62 82 GLN A C 1
ATOM 640 O O . GLN A 1 82 ? -6.725 1.161 -0.998 1.00 93.62 82 GLN A O 1
ATOM 645 N N . TYR A 1 83 ? -6.450 -0.549 -2.436 1.00 91.06 83 TYR A N 1
ATOM 646 C CA . TYR A 1 83 ? -5.127 -0.150 -2.919 1.00 91.06 83 TYR A CA 1
ATOM 647 C C . TYR A 1 83 ? -5.099 -0.175 -4.446 1.00 91.06 83 TYR A C 1
ATOM 649 O O . TYR A 1 83 ? -5.342 -1.218 -5.051 1.00 91.06 83 TYR A O 1
ATOM 657 N N . ALA A 1 84 ? -4.780 0.961 -5.058 1.00 90.38 84 ALA A N 1
ATOM 658 C CA . ALA A 1 84 ? -4.446 1.077 -6.469 1.00 90.38 84 ALA A CA 1
ATOM 659 C C . ALA A 1 84 ? -2.934 1.295 -6.592 1.00 90.38 84 ALA A C 1
ATOM 661 O O . ALA A 1 84 ? -2.395 2.249 -6.027 1.00 90.38 84 ALA A O 1
ATOM 662 N N . LEU A 1 85 ? -2.250 0.401 -7.307 1.00 88.69 85 LEU A N 1
ATOM 663 C CA . LEU A 1 85 ? -0.825 0.519 -7.604 1.00 88.69 85 LEU A CA 1
ATOM 664 C C . LEU A 1 85 ? -0.662 0.977 -9.050 1.00 88.69 85 LEU A C 1
ATOM 666 O O . LEU A 1 85 ? -1.176 0.333 -9.963 1.00 88.69 85 LEU A O 1
ATOM 670 N N . HIS A 1 86 ? 0.056 2.074 -9.251 1.00 87.88 86 HIS A N 1
ATOM 671 C CA . HIS A 1 86 ? 0.371 2.600 -10.571 1.00 87.88 86 HIS A CA 1
ATOM 672 C C . HIS A 1 86 ? 1.884 2.572 -10.779 1.00 87.88 86 HIS A C 1
ATOM 674 O O . HIS A 1 86 ? 2.619 3.257 -10.071 1.00 87.88 86 HIS A O 1
ATOM 680 N N . LEU A 1 87 ? 2.345 1.796 -11.758 1.00 81.75 87 LEU A N 1
ATOM 681 C CA . LEU A 1 87 ? 3.709 1.875 -12.271 1.00 81.75 87 LEU A CA 1
ATOM 682 C C . LEU A 1 87 ? 3.678 2.468 -13.674 1.00 81.75 87 LEU A C 1
ATOM 684 O O . LEU A 1 87 ? 2.923 1.991 -14.524 1.00 81.75 87 LEU A O 1
ATOM 688 N N . ASP A 1 88 ? 4.512 3.477 -13.903 1.00 77.19 88 ASP A N 1
ATOM 689 C CA . ASP A 1 88 ? 4.677 4.079 -15.225 1.00 77.19 88 ASP A CA 1
ATOM 690 C C . ASP A 1 88 ? 5.289 3.086 -16.241 1.00 77.19 88 ASP A C 1
ATOM 692 O O . ASP A 1 88 ? 5.952 2.111 -15.873 1.00 77.19 88 ASP A O 1
ATOM 696 N N . LEU A 1 89 ? 5.072 3.335 -17.535 1.00 64.38 89 LEU A N 1
ATOM 697 C CA . LEU A 1 89 ? 5.442 2.467 -18.662 1.00 64.38 89 LEU A CA 1
ATOM 698 C C . LEU A 1 89 ? 6.962 2.244 -18.790 1.00 64.38 89 LEU A C 1
ATOM 700 O O . LEU A 1 89 ? 7.393 1.306 -19.457 1.00 64.38 89 LEU A O 1
ATOM 704 N N . GLU A 1 90 ? 7.775 3.082 -18.142 1.00 63.44 90 GLU A N 1
ATOM 705 C CA . GLU A 1 90 ? 9.231 2.919 -18.070 1.00 63.44 90 GLU A CA 1
ATOM 706 C C . GLU A 1 90 ? 9.679 1.789 -17.129 1.00 63.44 90 GLU A C 1
ATOM 708 O O . GLU A 1 90 ? 10.856 1.416 -17.141 1.00 63.44 90 GLU A O 1
ATOM 713 N N . ALA A 1 91 ? 8.778 1.234 -16.313 1.00 61.47 91 ALA A N 1
ATOM 714 C CA . ALA A 1 91 ? 9.092 0.113 -15.438 1.00 61.47 91 ALA A CA 1
ATOM 715 C C . ALA A 1 91 ? 9.214 -1.198 -16.248 1.00 61.47 91 ALA A C 1
ATOM 717 O O . ALA A 1 91 ? 8.299 -1.558 -17.001 1.00 61.47 91 ALA A O 1
ATOM 718 N N . PRO A 1 92 ? 10.324 -1.948 -16.110 1.00 61.19 92 PRO A N 1
ATOM 719 C CA . PRO A 1 92 ? 10.549 -3.158 -16.889 1.00 61.19 92 PRO A CA 1
ATOM 720 C C . PRO A 1 92 ? 9.478 -4.236 -16.594 1.00 61.19 92 PRO A C 1
ATOM 722 O O . PRO A 1 92 ? 8.978 -4.333 -15.471 1.00 61.19 92 PRO A O 1
ATOM 725 N N . PRO A 1 93 ? 9.115 -5.086 -17.580 1.00 61.81 93 PRO A N 1
ATOM 726 C CA . PRO A 1 93 ? 8.101 -6.136 -17.429 1.00 61.81 93 PRO A CA 1
ATOM 727 C C . PRO A 1 93 ? 8.204 -7.025 -16.173 1.00 61.81 93 PRO A C 1
ATOM 729 O O . PRO A 1 93 ? 7.145 -7.284 -15.600 1.00 61.81 93 PRO A O 1
ATOM 732 N N . PRO A 1 94 ? 9.394 -7.473 -15.710 1.00 61.94 94 PRO A N 1
ATOM 733 C CA . PRO A 1 94 ? 9.495 -8.285 -14.494 1.00 61.94 94 PRO A CA 1
ATOM 734 C C . PRO A 1 94 ? 9.032 -7.547 -13.230 1.00 61.94 94 PRO A C 1
ATOM 736 O O . PRO A 1 94 ? 8.307 -8.131 -12.435 1.00 61.94 94 PRO A O 1
ATOM 739 N N . GLU A 1 95 ? 9.337 -6.253 -13.077 1.00 60.41 95 GLU A N 1
ATOM 740 C CA . GLU A 1 95 ? 8.901 -5.466 -11.907 1.00 60.41 95 GLU A CA 1
ATOM 741 C C . GLU A 1 95 ? 7.376 -5.290 -11.865 1.00 60.41 95 GLU A C 1
ATOM 743 O O . GLU A 1 95 ? 6.769 -5.290 -10.793 1.00 60.41 95 GLU A O 1
ATOM 748 N N . ARG A 1 96 ? 6.734 -5.174 -13.036 1.00 60.94 96 ARG A N 1
ATOM 749 C CA . ARG A 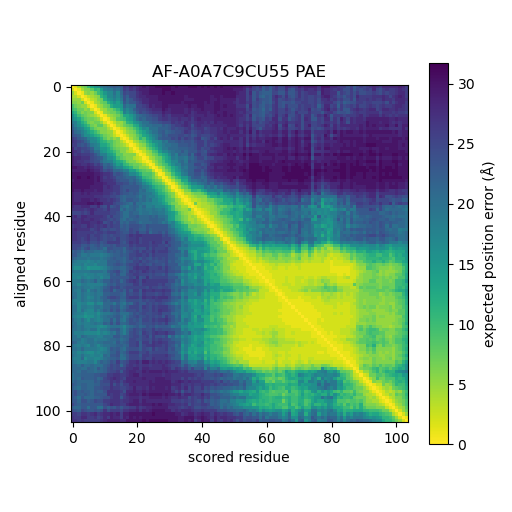1 96 ? 5.267 -5.106 -13.135 1.00 60.94 96 ARG A CA 1
ATOM 750 C C . ARG A 1 96 ? 4.614 -6.443 -12.794 1.00 60.94 96 ARG A C 1
ATOM 752 O O . ARG A 1 96 ? 3.576 -6.455 -12.135 1.00 60.94 96 ARG A O 1
ATOM 759 N N . MET A 1 97 ? 5.216 -7.552 -13.221 1.00 60.69 97 MET A N 1
ATOM 760 C CA . MET A 1 97 ? 4.708 -8.892 -12.929 1.00 60.69 97 MET A CA 1
ATOM 761 C C . MET A 1 97 ? 4.879 -9.255 -11.451 1.00 60.69 97 MET A C 1
ATOM 763 O O . MET A 1 97 ? 3.925 -9.747 -10.864 1.00 60.69 97 MET A O 1
ATOM 767 N N . ASP A 1 98 ? 5.990 -8.891 -10.807 1.00 63.38 98 ASP A N 1
ATOM 768 C CA . ASP A 1 98 ? 6.228 -9.142 -9.373 1.00 63.38 98 ASP A CA 1
ATOM 769 C C . ASP A 1 98 ? 5.272 -8.389 -8.427 1.00 63.38 98 ASP A C 1
ATOM 771 O O . ASP A 1 98 ? 5.103 -8.777 -7.266 1.00 63.38 98 ASP A O 1
ATOM 775 N N . LEU A 1 99 ? 4.651 -7.298 -8.892 1.00 60.75 99 LEU A N 1
ATOM 776 C CA . LEU A 1 99 ? 3.619 -6.573 -8.140 1.00 60.75 99 LEU A CA 1
ATOM 7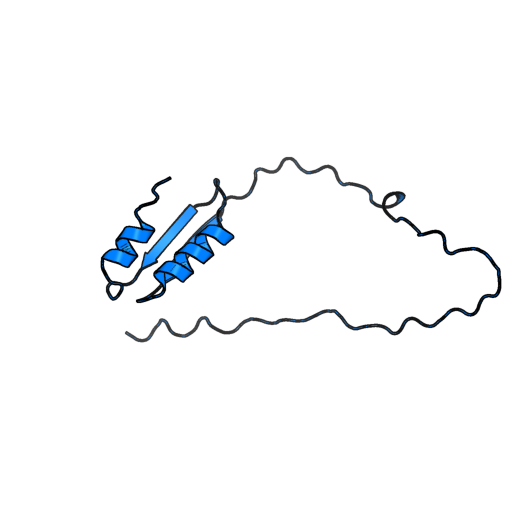77 C C . LEU A 1 99 ? 2.216 -7.157 -8.327 1.00 60.75 99 LEU A C 1
ATOM 779 O O . LEU A 1 99 ? 1.396 -7.068 -7.412 1.00 60.75 99 LEU A O 1
ATOM 783 N N . VAL A 1 100 ? 1.928 -7.720 -9.503 1.00 60.09 100 VAL A N 1
ATOM 784 C CA . VAL A 1 100 ? 0.639 -8.360 -9.811 1.00 60.09 100 VAL A CA 1
ATOM 785 C C . VAL A 1 100 ? 0.598 -9.786 -9.273 1.00 60.09 100 VAL A C 1
ATOM 787 O O . VAL A 1 100 ? -0.463 -10.238 -8.836 1.00 60.09 100 VAL A O 1
ATOM 790 N N . ASP A 1 101 ? 1.740 -10.475 -9.252 1.00 52.28 101 ASP A N 1
ATOM 791 C CA . ASP A 1 101 ? 1.867 -11.843 -8.766 1.00 52.28 101 ASP A CA 1
ATOM 792 C C . ASP A 1 101 ? 1.872 -11.849 -7.231 1.00 52.28 101 ASP A C 1
ATOM 794 O O . ASP A 1 101 ? 2.862 -12.061 -6.529 1.00 52.28 101 ASP A O 1
ATOM 798 N N . ARG A 1 102 ? 0.686 -11.575 -6.686 1.00 58.31 102 ARG A N 1
ATOM 799 C CA . ARG A 1 102 ? 0.283 -11.896 -5.323 1.00 58.31 102 ARG A CA 1
ATOM 800 C C . ARG A 1 102 ? 0.233 -13.419 -5.206 1.00 58.31 102 ARG A C 1
ATOM 802 O O . ARG A 1 102 ? -0.851 -13.997 -5.143 1.00 58.31 102 ARG A O 1
ATOM 809 N N . LYS A 1 103 ? 1.385 -14.090 -5.199 1.00 39.56 103 LYS A N 1
ATOM 810 C CA . LYS A 1 103 ? 1.435 -15.516 -4.886 1.00 39.56 103 LYS A CA 1
ATOM 811 C C . LYS A 1 103 ? 1.831 -15.728 -3.428 1.00 39.56 103 LYS A C 1
ATOM 813 O O . LYS A 1 103 ? 2.991 -15.575 -3.063 1.00 39.56 103 LYS A O 1
ATOM 818 N N . SER A 1 104 ? 0.806 -16.156 -2.684 1.00 39.09 104 SER A N 1
ATOM 819 C CA . SER A 1 104 ? 0.793 -16.764 -1.346 1.00 39.09 104 SER A CA 1
ATOM 820 C C . SER A 1 104 ? 0.969 -15.832 -0.152 1.00 39.09 104 SER A C 1
ATOM 822 O O . SER A 1 104 ? 2.102 -15.400 0.137 1.00 39.09 104 SER A O 1
#

Nearest PDB structures (foldseek):
  1z9b-assembly1_A  TM=3.007E-01  e=1.440E+00  Geobacillus stearothermophilus
  5yer-assembly1_A  TM=3.941E-01  e=3.928E+00  Salmonella enterica subsp. enterica serovar Typhimurium

pLDDT: mean 70.08, std 17.03, range [39.09, 94.69]

Foldseek 3Di:
DPPDPPPDDDPPPPPVPPDDDDDDDDDDDPDDDDPDDCPVVDDDDPDDPDPDDEEEDEAEDEAPCLVVSVVVCVVPDDPRYHYHYHYDPNHDPVSVVVNVPPDD

InterPro domains:
  IPR003406 Glycosyl transferase, family 14 [PF02485] (55-99)
  IPR044610 Beta-glucuronosyltransferase GlcAT14A/B/C [PTHR45719] (6-101)

Secondary structure (DSSP, 8-state):
---SS--------------PPPPP--------------GGG--------PPPP--EEEEEE-TT-HHHHHHHHHHH--TTSEEEEEE-TTS-HHHHHHHH----

Sequence (104 aa):
LLIFFTLLTCFNSKNPFSKTPLKPSSSTHNKSPTPQFVESKMKISPTLNNPVPRIAYLISGSRGDGESLKRTLKALYHPLNQYALHLDLEAPPPERMDLVDRKS

Mean predicted aligned error: 17.82 Å

Organism: Opuntia streptacantha (NCBI:txid393608)

Solvent-accessible surface area (backbone atoms only — not comparable to full-atom values): 7506 Å² total; per-residue (Å²): 146,86,87,79,88,83,88,83,86,84,84,80,80,78,75,84,81,74,82,74,83,81,76,85,81,92,73,97,66,101,64,83,86,71,82,84,74,61,67,90,72,60,79,81,71,81,79,75,92,66,80,82,86,67,54,80,44,80,51,77,42,51,62,86,32,50,68,58,51,53,52,49,47,65,75,68,66,51,95,77,44,45,80,47,80,44,72,42,90,76,36,56,71,68,56,56,45,65,70,68,58,80,77,130